Protein AF-A0A854DP37-F1 (afdb_monomer_lite)

Foldseek 3Di:
DQDADDPVLQVVLVVCVVVQHQRLWDFDPDFDQKDKDKFFAPPPVFADPDDWDKDKDWFPPQQQQADQDPVPRGGDTGMHIGTWDWDDPDSGITMTMDGNCGTPFDRRHRRHTTD

Sequence (115 aa):
MTQTHSPATEATAEADVEAGGRGLAKLNPSPRKAYEVALTLNKAPGAFGLVEAAAQYDVSNEQQCGKIQPETGTAGRITSQENVVLKKISETEYRGTVYLDLMQDEDYYGRGVCY

Radius of gyration: 17.76 Å; chains: 1; bounding box: 38×27×52 Å

Structure (mmCIF, N/CA/C/O backbone):
data_AF-A0A854DP37-F1
#
_entry.id   AF-A0A854DP37-F1
#
loop_
_atom_site.group_PDB
_atom_site.id
_atom_site.type_symbol
_atom_site.label_atom_id
_atom_site.label_alt_id
_atom_site.label_comp_id
_atom_site.label_asym_id
_atom_site.label_entity_id
_atom_site.label_seq_id
_atom_site.pdbx_PDB_ins_code
_atom_site.Cartn_x
_atom_site.Cartn_y
_atom_site.Cartn_z
_atom_site.occupancy
_atom_site.B_iso_or_equiv
_atom_site.auth_seq_id
_atom_site.auth_comp_id
_atom_site.auth_asym_id
_atom_site.auth_atom_id
_atom_site.pdbx_PDB_model_num
ATOM 1 N N . MET A 1 1 ? 3.643 -10.615 -20.583 1.00 47.81 1 MET A N 1
ATOM 2 C CA . MET A 1 1 ? 3.718 -9.560 -21.614 1.00 47.81 1 MET A CA 1
ATOM 3 C C . MET A 1 1 ? 4.603 -8.486 -21.024 1.00 47.81 1 MET A C 1
ATOM 5 O O . MET A 1 1 ? 4.292 -8.034 -19.935 1.00 47.81 1 MET A O 1
ATOM 9 N N . THR A 1 2 ? 5.729 -8.177 -21.651 1.00 51.91 2 THR A N 1
ATOM 10 C CA . THR A 1 2 ? 6.677 -7.166 -21.166 1.00 51.91 2 THR A CA 1
ATOM 11 C C . THR A 1 2 ? 6.056 -5.788 -21.404 1.00 51.91 2 THR A C 1
ATOM 13 O O . THR A 1 2 ? 5.725 -5.475 -22.549 1.00 51.91 2 THR A O 1
ATOM 16 N N . GLN A 1 3 ? 5.806 -5.002 -20.353 1.00 66.50 3 GLN A N 1
ATOM 17 C CA . GLN A 1 3 ? 5.253 -3.652 -20.502 1.00 66.50 3 GLN A CA 1
ATOM 18 C C . GLN A 1 3 ? 6.396 -2.679 -20.791 1.00 66.50 3 GLN A C 1
ATOM 20 O O . GLN A 1 3 ? 7.274 -2.473 -19.963 1.00 66.50 3 GLN A O 1
ATOM 25 N N . THR A 1 4 ? 6.405 -2.098 -21.989 1.00 73.94 4 THR A N 1
ATOM 26 C CA . THR A 1 4 ? 7.305 -0.993 -22.334 1.00 73.94 4 THR A CA 1
ATOM 27 C C . THR A 1 4 ? 6.471 0.274 -22.419 1.00 73.94 4 THR A C 1
ATOM 29 O O . THR A 1 4 ? 5.609 0.400 -23.291 1.00 73.94 4 THR A O 1
ATOM 32 N N . HIS A 1 5 ? 6.697 1.193 -21.486 1.00 83.25 5 HIS A N 1
ATOM 33 C CA . HIS A 1 5 ? 5.969 2.451 -21.399 1.00 83.25 5 HIS A CA 1
ATOM 34 C C . HIS A 1 5 ? 6.704 3.568 -22.146 1.00 83.25 5 HIS A C 1
ATOM 36 O O . HIS A 1 5 ? 7.920 3.545 -22.317 1.00 83.25 5 HIS A O 1
ATOM 42 N N . SER A 1 6 ? 5.950 4.557 -22.629 1.00 85.69 6 SER A N 1
ATOM 43 C CA . SER A 1 6 ? 6.544 5.781 -23.173 1.00 85.69 6 SER A CA 1
ATOM 44 C C . SER A 1 6 ? 7.159 6.606 -22.032 1.00 85.69 6 SER A C 1
ATOM 46 O O . SER A 1 6 ? 6.588 6.605 -20.938 1.00 85.69 6 SER A O 1
ATOM 48 N N . PRO A 1 7 ? 8.230 7.392 -22.267 1.00 83.75 7 PRO A N 1
ATOM 49 C CA . PRO A 1 7 ? 8.794 8.286 -21.252 1.00 83.75 7 PRO A CA 1
ATOM 50 C C . PRO A 1 7 ? 7.756 9.211 -20.604 1.00 83.75 7 PRO A C 1
ATOM 52 O O . PRO A 1 7 ? 7.823 9.483 -19.410 1.00 83.75 7 PRO A O 1
ATOM 55 N N . ALA A 1 8 ? 6.753 9.655 -21.371 1.00 88.19 8 ALA A N 1
ATOM 56 C CA . ALA A 1 8 ? 5.664 10.475 -20.842 1.00 88.19 8 ALA A CA 1
ATOM 57 C C . ALA A 1 8 ? 4.775 9.704 -19.848 1.00 88.19 8 ALA A C 1
ATOM 59 O O . ALA A 1 8 ? 4.333 10.266 -18.847 1.00 88.19 8 ALA A O 1
ATOM 60 N N . THR A 1 9 ? 4.524 8.416 -20.099 1.00 89.38 9 THR A N 1
ATOM 61 C CA . THR A 1 9 ? 3.752 7.552 -19.195 1.00 89.38 9 THR A CA 1
ATOM 62 C C . THR A 1 9 ? 4.507 7.327 -17.892 1.00 89.38 9 THR A C 1
ATOM 64 O O . THR A 1 9 ? 3.914 7.426 -16.824 1.00 89.38 9 THR A O 1
ATOM 67 N N . GLU A 1 10 ? 5.814 7.084 -17.969 1.00 86.69 10 GLU A N 1
ATOM 68 C CA . GLU A 1 10 ? 6.649 6.907 -16.780 1.00 86.69 10 GLU A CA 1
ATOM 69 C C . GLU A 1 10 ? 6.743 8.187 -15.947 1.00 86.69 10 GLU A C 1
ATOM 71 O O . GLU A 1 10 ? 6.560 8.123 -14.739 1.00 86.69 10 GLU A O 1
ATOM 76 N N . ALA A 1 11 ? 6.933 9.349 -16.578 1.00 87.19 11 ALA A N 1
ATOM 77 C CA . ALA A 1 11 ? 6.925 10.632 -15.873 1.00 87.19 11 ALA A CA 1
ATOM 78 C C . ALA A 1 11 ? 5.570 10.914 -15.196 1.00 87.19 11 ALA A C 1
ATOM 80 O O . ALA A 1 11 ? 5.516 11.451 -14.093 1.00 87.19 11 ALA A O 1
ATOM 81 N N . THR A 1 12 ? 4.461 10.519 -15.834 1.00 91.81 12 THR A N 1
ATOM 82 C CA . THR A 1 12 ? 3.125 10.619 -15.220 1.00 91.81 12 THR A CA 1
ATOM 83 C C . THR A 1 12 ? 3.008 9.703 -14.003 1.00 91.81 12 THR A C 1
ATOM 85 O O . THR A 1 12 ? 2.458 10.107 -12.985 1.00 91.81 12 THR A O 1
ATOM 88 N N . ALA A 1 13 ? 3.539 8.482 -14.090 1.00 90.25 13 ALA A N 1
ATOM 89 C CA . ALA A 1 13 ? 3.540 7.537 -12.981 1.00 90.25 13 ALA A CA 1
ATOM 90 C C . ALA A 1 13 ? 4.426 8.001 -11.814 1.00 90.25 13 ALA A C 1
ATOM 92 O O . ALA A 1 13 ? 4.039 7.845 -10.663 1.00 90.25 13 ALA A O 1
ATOM 93 N N . GLU A 1 14 ? 5.582 8.599 -12.094 1.00 86.44 14 GLU A N 1
ATOM 94 C CA . GLU A 1 14 ? 6.444 9.212 -11.076 1.00 86.44 14 GLU A CA 1
ATOM 95 C C . GLU A 1 14 ? 5.712 10.353 -10.355 1.00 86.44 14 GLU A C 1
ATOM 97 O O . GLU A 1 14 ? 5.678 10.384 -9.129 1.00 86.44 14 GLU A O 1
ATOM 102 N N . ALA A 1 15 ? 5.040 11.238 -11.098 1.00 89.19 15 ALA A N 1
ATOM 103 C CA . ALA A 1 15 ? 4.229 12.301 -10.505 1.00 89.19 15 ALA A CA 1
ATOM 104 C C . ALA A 1 15 ? 3.049 11.763 -9.671 1.00 89.19 15 ALA A C 1
ATOM 106 O O . ALA A 1 15 ? 2.705 12.356 -8.650 1.00 89.19 15 ALA A O 1
ATOM 107 N N . ASP A 1 16 ? 2.437 10.647 -10.083 1.00 91.88 16 ASP A N 1
ATOM 108 C CA . ASP A 1 16 ? 1.390 9.971 -9.308 1.00 91.88 16 ASP A CA 1
ATOM 109 C C . ASP A 1 16 ? 1.935 9.448 -7.971 1.00 91.88 16 ASP A C 1
ATOM 111 O O . ASP A 1 16 ? 1.316 9.686 -6.939 1.00 91.88 16 ASP A O 1
ATOM 115 N N . VAL A 1 17 ? 3.122 8.829 -7.955 1.00 87.38 17 VAL A N 1
ATOM 116 C CA . VAL A 1 17 ? 3.784 8.392 -6.709 1.00 87.38 17 VAL A CA 1
ATOM 117 C C . VAL A 1 17 ? 4.066 9.577 -5.780 1.00 87.38 17 VAL A C 1
ATOM 119 O O . VAL A 1 17 ? 3.764 9.498 -4.590 1.00 87.38 17 VAL A O 1
ATOM 122 N N . GLU A 1 18 ? 4.564 10.700 -6.306 1.00 86.12 18 GLU A N 1
ATOM 123 C CA . GLU A 1 18 ? 4.784 11.928 -5.519 1.00 86.12 18 GLU A CA 1
ATOM 124 C C . GLU A 1 18 ? 3.477 12.507 -4.944 1.00 86.12 18 GLU A C 1
ATOM 126 O O . GLU A 1 18 ? 3.473 13.115 -3.872 1.00 86.12 18 GLU A O 1
ATOM 131 N N . ALA A 1 19 ? 2.344 12.282 -5.616 1.00 90.00 19 ALA A N 1
ATOM 132 C CA . ALA A 1 19 ? 1.012 12.642 -5.131 1.00 90.00 19 ALA A CA 1
ATOM 133 C C . ALA A 1 19 ? 0.408 11.611 -4.149 1.00 90.00 19 ALA A C 1
ATOM 135 O O . ALA A 1 19 ? -0.734 11.776 -3.715 1.00 90.00 19 ALA A O 1
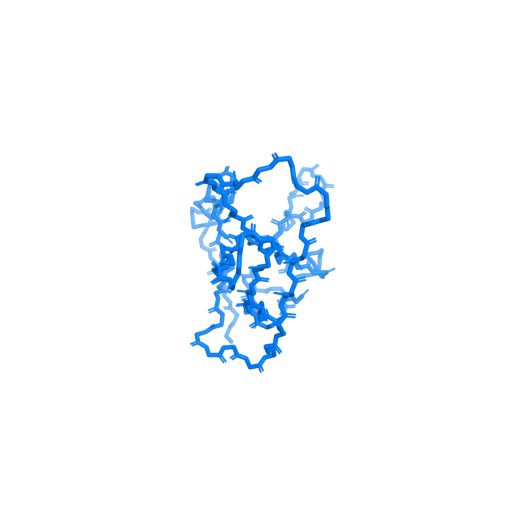ATOM 136 N N . GLY A 1 20 ? 1.154 10.562 -3.783 1.00 85.56 20 GLY A N 1
ATOM 137 C CA . GLY A 1 20 ? 0.704 9.480 -2.900 1.00 85.56 20 GLY A CA 1
ATOM 138 C C . GLY A 1 20 ? -0.051 8.352 -3.610 1.00 85.56 20 GLY A C 1
ATOM 139 O O . GLY A 1 20 ? -0.631 7.493 -2.947 1.00 85.56 20 GLY A O 1
ATOM 140 N N . GLY A 1 21 ? -0.062 8.360 -4.941 1.00 89.94 21 GLY A N 1
ATOM 141 C CA . GLY A 1 21 ? -0.558 7.279 -5.775 1.00 89.94 21 GLY A CA 1
ATOM 142 C C . GLY A 1 21 ? 0.425 6.110 -5.879 1.00 89.94 21 GLY A C 1
ATOM 143 O O . GLY A 1 21 ? 1.346 5.952 -5.080 1.00 89.94 21 GLY A O 1
ATOM 144 N N . ARG A 1 22 ? 0.199 5.246 -6.867 1.00 93.44 22 ARG A N 1
ATOM 145 C CA . ARG A 1 22 ? 0.913 3.968 -7.043 1.00 93.44 22 ARG A CA 1
ATOM 146 C C . ARG A 1 22 ? 1.813 3.937 -8.275 1.00 93.44 22 ARG A C 1
ATOM 148 O O . ARG A 1 22 ? 2.488 2.937 -8.526 1.00 93.44 22 ARG A O 1
ATOM 155 N N . GLY A 1 23 ? 1.787 4.987 -9.089 1.00 93.69 23 GLY A N 1
ATOM 156 C CA . GLY A 1 23 ? 2.447 5.016 -10.382 1.00 93.69 23 GLY A CA 1
ATOM 157 C C . GLY A 1 23 ? 1.942 3.893 -11.284 1.00 93.69 23 GLY A C 1
ATOM 158 O O . GLY A 1 23 ? 0.754 3.801 -11.589 1.00 93.69 23 GLY A O 1
ATOM 159 N N . LEU A 1 24 ? 2.852 3.020 -11.720 1.00 94.19 24 LEU A N 1
ATOM 160 C CA . LEU A 1 24 ? 2.514 1.870 -12.567 1.00 94.19 24 LEU A CA 1
ATOM 161 C C . LEU A 1 24 ? 2.046 0.643 -11.775 1.00 94.19 24 LEU A C 1
ATOM 163 O O . LEU A 1 24 ? 1.552 -0.312 -12.381 1.00 94.19 24 LEU A O 1
ATOM 167 N N . ALA A 1 25 ? 2.184 0.653 -10.445 1.00 94.56 25 ALA A N 1
ATOM 168 C CA . ALA A 1 25 ? 1.811 -0.485 -9.626 1.00 94.56 25 ALA A CA 1
ATOM 169 C C . ALA A 1 25 ? 0.291 -0.693 -9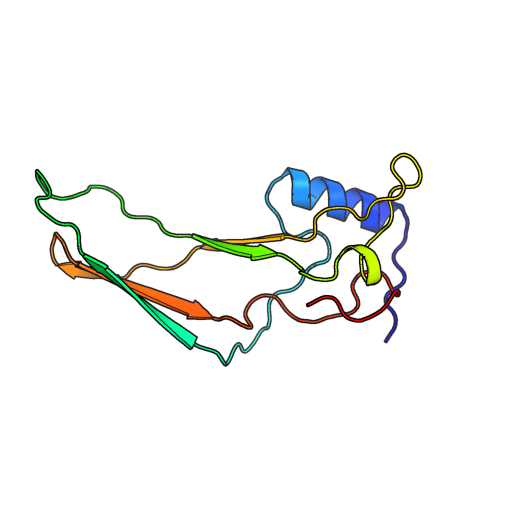.586 1.00 94.56 25 ALA A C 1
ATOM 171 O O . ALA A 1 25 ? -0.513 0.243 -9.467 1.00 94.56 25 ALA A O 1
ATOM 172 N N . LYS A 1 26 ? -0.111 -1.962 -9.663 1.00 94.62 26 LYS A N 1
ATOM 173 C CA . LYS A 1 26 ? -1.516 -2.379 -9.716 1.00 94.62 26 LYS A CA 1
ATOM 174 C C . LYS A 1 26 ? -1.910 -3.087 -8.432 1.00 94.62 26 LYS A C 1
ATOM 176 O O . LYS A 1 26 ? -1.076 -3.662 -7.739 1.00 94.62 26 LYS A O 1
ATOM 181 N N . LEU A 1 27 ? -3.205 -3.047 -8.139 1.00 96.06 27 LEU A N 1
ATOM 182 C CA . LEU A 1 27 ? -3.785 -3.850 -7.074 1.00 96.06 27 LEU A CA 1
ATOM 183 C C . LEU A 1 27 ? -4.348 -5.136 -7.655 1.00 96.06 27 LEU A C 1
ATOM 185 O O . LEU A 1 27 ? -4.993 -5.131 -8.705 1.00 96.06 27 LEU A O 1
ATOM 189 N N . ASN A 1 28 ? -4.142 -6.226 -6.932 1.00 96.94 28 ASN A N 1
ATOM 190 C CA . ASN A 1 28 ? -4.720 -7.514 -7.236 1.00 96.94 28 ASN A CA 1
ATOM 191 C C . ASN A 1 28 ? -6.255 -7.404 -7.142 1.00 96.94 28 ASN A C 1
ATOM 193 O O . ASN A 1 28 ? -6.776 -7.092 -6.070 1.00 96.94 28 ASN A O 1
ATOM 197 N N . PRO A 1 29 ? -7.009 -7.676 -8.224 1.00 96.25 29 PRO A N 1
ATOM 198 C CA . PRO A 1 29 ? -8.467 -7.556 -8.217 1.00 96.25 29 PRO A CA 1
ATOM 199 C C . PRO A 1 29 ? -9.158 -8.639 -7.374 1.00 96.25 29 PRO A C 1
ATOM 201 O O . PRO A 1 29 ? -10.371 -8.590 -7.169 1.00 96.25 29 PRO A O 1
ATOM 204 N N . SER A 1 30 ? -8.436 -9.668 -6.930 1.00 96.69 30 SER A N 1
ATOM 205 C CA . SER A 1 30 ? -8.978 -10.773 -6.136 1.00 96.69 30 SER A CA 1
ATOM 206 C C . SER A 1 30 ? -7.924 -11.314 -5.161 1.00 96.69 30 SER A C 1
ATOM 208 O O . SER A 1 30 ? -7.474 -12.453 -5.325 1.00 96.69 30 SER A O 1
ATOM 210 N N . PRO A 1 31 ? -7.527 -10.524 -4.146 1.00 97.19 31 PRO A N 1
ATOM 211 C CA . PRO A 1 31 ? -6.507 -10.926 -3.188 1.00 97.19 31 PRO A CA 1
ATOM 212 C C . PRO A 1 31 ? -6.992 -12.092 -2.320 1.00 97.19 31 PRO A C 1
ATOM 214 O O . PRO A 1 31 ? -8.184 -12.235 -2.031 1.00 97.19 31 PRO A O 1
ATOM 217 N N . ARG A 1 32 ? -6.071 -12.974 -1.927 1.00 97.38 32 ARG A N 1
ATOM 218 C CA . ARG A 1 32 ? -6.383 -14.256 -1.273 1.00 97.38 32 ARG A CA 1
ATOM 219 C C . ARG A 1 32 ? -5.679 -14.438 0.065 1.00 97.38 32 ARG A C 1
ATOM 221 O O . ARG A 1 32 ? -6.133 -15.256 0.864 1.00 97.38 32 ARG A O 1
ATOM 228 N N . LYS A 1 33 ? -4.603 -13.701 0.339 1.00 96.94 33 LYS A N 1
ATOM 229 C CA . LYS A 1 33 ? -3.800 -13.830 1.564 1.00 96.94 33 LYS A CA 1
ATOM 230 C C . LYS A 1 33 ? -4.296 -12.858 2.636 1.00 96.94 33 LYS A C 1
ATOM 232 O O . LYS A 1 33 ? -3.599 -11.909 2.984 1.00 96.94 33 LYS A O 1
ATOM 237 N N . ALA A 1 34 ? -5.516 -13.081 3.123 1.00 97.31 34 ALA A N 1
ATOM 238 C CA . ALA A 1 34 ? -6.168 -12.227 4.116 1.00 97.31 34 ALA A CA 1
ATOM 239 C C . ALA A 1 34 ? -5.647 -12.472 5.542 1.00 97.31 34 ALA A C 1
ATOM 241 O O . ALA A 1 34 ? -5.540 -13.618 5.980 1.00 97.31 34 ALA A O 1
ATOM 242 N N . TYR A 1 35 ? -5.414 -11.391 6.284 1.00 97.69 35 TYR A N 1
ATOM 243 C CA . TYR A 1 35 ? -5.047 -11.395 7.699 1.00 97.69 35 TYR A CA 1
ATOM 244 C C . TYR A 1 35 ? -5.924 -10.407 8.465 1.00 97.69 35 TYR A C 1
ATOM 246 O O . TYR A 1 35 ? -6.150 -9.281 8.017 1.00 97.69 35 TYR A O 1
ATOM 254 N N . GLU A 1 36 ? -6.422 -10.827 9.628 1.00 97.25 36 GLU A N 1
ATOM 255 C CA . GLU A 1 36 ? -7.145 -9.937 10.536 1.00 97.25 36 GLU A CA 1
ATOM 256 C C . GLU A 1 36 ? -6.145 -9.121 11.359 1.00 97.25 36 GLU A C 1
ATOM 258 O O . GLU A 1 36 ? -5.210 -9.663 11.949 1.00 97.25 36 GLU A O 1
ATOM 263 N N . VAL A 1 37 ? -6.369 -7.812 11.417 1.00 96.44 37 VAL A N 1
ATOM 264 C CA . VAL A 1 37 ? -5.663 -6.900 12.315 1.00 96.44 37 VAL A CA 1
ATOM 265 C C . VAL A 1 37 ? -6.613 -6.551 13.450 1.00 96.44 37 VAL A C 1
ATOM 267 O O . VAL A 1 37 ? -7.654 -5.938 13.215 1.00 96.44 37 VAL A O 1
ATOM 270 N N . ALA A 1 38 ? -6.257 -6.938 14.673 1.00 96.44 38 ALA A N 1
ATOM 271 C CA . ALA A 1 38 ? -6.987 -6.581 15.884 1.00 96.44 38 ALA A CA 1
ATOM 272 C C . ALA A 1 38 ? -6.244 -5.461 16.623 1.00 96.44 38 ALA A C 1
ATOM 274 O O . ALA A 1 38 ? -5.096 -5.628 17.033 1.00 96.44 38 ALA A O 1
ATOM 275 N N . LEU A 1 39 ? -6.909 -4.320 16.792 1.00 94.12 39 LEU A N 1
ATOM 276 C CA . LEU A 1 39 ? -6.396 -3.167 17.522 1.00 94.12 39 LEU A CA 1
ATOM 277 C C . LEU A 1 39 ? -7.124 -3.052 18.861 1.00 94.12 39 LEU A C 1
ATOM 279 O O . LEU A 1 39 ? -8.341 -2.867 18.890 1.00 94.12 39 LEU A O 1
ATOM 283 N N . THR A 1 40 ? -6.364 -3.105 19.955 1.00 93.81 40 THR A N 1
ATOM 284 C CA . THR A 1 40 ? -6.861 -2.885 21.319 1.00 93.81 40 THR A CA 1
ATOM 285 C C . THR A 1 40 ? -6.198 -1.652 21.921 1.00 93.81 40 THR A C 1
ATOM 287 O O . THR A 1 40 ? -4.976 -1.587 22.061 1.00 93.81 40 THR A O 1
ATOM 290 N N . LEU A 1 41 ? -7.009 -0.670 22.305 1.00 90.69 41 LEU A N 1
ATOM 291 C CA . LEU A 1 41 ? -6.559 0.574 22.921 1.00 90.69 41 LEU A CA 1
ATOM 292 C C . LEU A 1 41 ? -6.548 0.422 24.443 1.00 90.69 41 LEU A C 1
ATOM 294 O O . LEU A 1 41 ? -7.590 0.399 25.096 1.00 90.69 41 LEU A O 1
ATOM 298 N N . ASN A 1 42 ? -5.354 0.331 25.023 1.00 91.19 42 ASN A N 1
ATOM 299 C CA . ASN A 1 42 ? -5.188 0.189 26.467 1.00 91.19 42 ASN A CA 1
ATOM 300 C C . ASN A 1 42 ? -5.220 1.547 27.169 1.00 91.19 42 ASN A C 1
ATOM 302 O O . ASN A 1 42 ? -4.513 2.469 26.769 1.00 91.19 42 ASN A O 1
ATOM 306 N N . LYS A 1 43 ? -5.985 1.642 28.267 1.00 87.81 43 LYS A N 1
ATOM 307 C CA . LYS A 1 43 ? -6.094 2.855 29.103 1.00 87.81 43 LYS A CA 1
ATOM 308 C C . LYS A 1 43 ? -6.448 4.110 28.291 1.00 87.81 43 LYS A C 1
ATOM 310 O O . LYS A 1 43 ? -5.933 5.193 28.564 1.00 87.81 43 LYS A O 1
ATOM 315 N N . ALA A 1 44 ? -7.318 3.956 27.293 1.00 82.19 44 ALA A N 1
ATOM 316 C CA . ALA A 1 44 ? -7.834 5.081 26.532 1.00 82.19 44 ALA A CA 1
ATOM 317 C C . ALA A 1 44 ? -8.506 6.088 27.492 1.00 82.19 44 ALA A C 1
ATOM 319 O O . ALA A 1 44 ? -9.374 5.684 28.268 1.00 82.19 44 ALA A O 1
ATOM 320 N N . PRO A 1 45 ? -8.128 7.379 27.466 1.00 79.94 45 PRO A N 1
ATOM 321 C CA . PRO A 1 45 ? -8.710 8.392 28.351 1.00 79.94 45 PRO A CA 1
ATOM 322 C C . PRO A 1 45 ? -10.178 8.711 28.011 1.00 79.94 45 PRO A C 1
ATOM 324 O O . PRO A 1 45 ? -10.855 9.384 28.782 1.00 79.94 45 PRO A O 1
ATOM 327 N N . GLY A 1 46 ? -10.669 8.228 26.866 1.00 76.44 46 GLY A N 1
ATOM 328 C CA . GLY A 1 46 ? -12.037 8.367 26.382 1.00 76.44 46 GLY A CA 1
ATOM 329 C C . GLY A 1 46 ? -12.192 7.753 24.988 1.00 76.44 46 GLY A C 1
ATOM 330 O O . GLY A 1 46 ? -11.252 7.154 24.461 1.00 76.44 46 GLY A O 1
ATOM 331 N N . ALA A 1 47 ? -13.375 7.906 24.394 1.00 80.31 47 ALA A N 1
ATOM 332 C CA . ALA A 1 47 ? -13.643 7.484 23.020 1.00 80.31 47 ALA A CA 1
ATOM 333 C C . ALA A 1 47 ? -12.818 8.301 22.008 1.00 80.31 47 ALA A C 1
ATOM 335 O O . ALA A 1 47 ? -12.663 9.514 22.160 1.00 80.31 47 ALA A O 1
ATOM 336 N N . PHE A 1 48 ? -12.330 7.650 20.949 1.00 84.88 48 PHE A N 1
ATOM 337 C CA . PHE A 1 48 ? -11.636 8.321 19.847 1.00 84.88 48 PHE A CA 1
ATOM 338 C C . PHE A 1 48 ? -12.635 8.753 18.770 1.00 84.88 48 PHE A C 1
ATOM 340 O O . PHE A 1 48 ? -13.472 7.961 18.338 1.00 84.88 48 PHE A O 1
ATOM 347 N N . GLY A 1 49 ? -12.535 10.010 18.327 1.00 85.31 49 GLY A N 1
ATOM 348 C CA . GLY A 1 49 ? -13.391 10.558 17.267 1.00 85.31 49 GLY A CA 1
ATOM 349 C C . GLY A 1 49 ? -13.038 10.066 15.859 1.00 85.31 49 GLY A C 1
ATOM 350 O O . GLY A 1 49 ? -13.881 10.127 14.970 1.00 85.31 49 GLY A O 1
ATOM 351 N N . LEU A 1 50 ? -11.816 9.566 15.662 1.00 88.12 50 LEU A N 1
ATOM 352 C CA . LEU A 1 50 ? -11.323 9.034 14.396 1.00 88.12 50 LEU A CA 1
ATOM 353 C C . LEU A 1 50 ? -10.299 7.931 14.671 1.00 88.12 50 LEU A C 1
ATOM 355 O O . LEU A 1 50 ? -9.417 8.101 15.514 1.00 88.12 50 LEU A O 1
ATOM 359 N N . VAL A 1 51 ? -10.425 6.816 13.954 1.00 90.44 51 VAL A N 1
ATOM 360 C CA . VAL A 1 51 ? -9.448 5.725 13.949 1.00 90.44 51 VAL A CA 1
ATOM 361 C C . VAL A 1 51 ? -9.240 5.309 12.500 1.00 90.44 51 VAL A C 1
ATOM 363 O O . VAL A 1 51 ? -10.142 4.754 11.875 1.00 90.44 51 VAL A O 1
ATOM 366 N N . GLU A 1 52 ? -8.055 5.594 11.975 1.00 93.94 52 GLU A N 1
ATOM 367 C CA . GLU A 1 52 ? -7.655 5.264 10.609 1.00 93.94 52 GLU A CA 1
ATOM 368 C C . GLU A 1 52 ? -6.481 4.293 10.641 1.00 93.94 52 GLU A C 1
ATOM 370 O O . GLU A 1 52 ? -5.633 4.338 11.536 1.00 93.94 52 GLU A O 1
ATOM 375 N N . ALA A 1 53 ? -6.439 3.405 9.656 1.00 94.75 53 ALA A N 1
ATOM 376 C CA . ALA A 1 53 ? -5.295 2.552 9.406 1.00 94.75 53 ALA A CA 1
ATOM 377 C C . ALA A 1 53 ? -5.004 2.529 7.911 1.00 94.75 53 ALA A C 1
ATOM 379 O O . ALA A 1 53 ? -5.913 2.596 7.083 1.00 94.75 53 ALA A O 1
ATOM 380 N N . ALA A 1 54 ? -3.728 2.388 7.588 1.00 95.31 54 ALA A N 1
ATOM 381 C CA . ALA A 1 54 ? -3.246 2.176 6.238 1.00 95.31 54 ALA A CA 1
ATOM 382 C C . ALA A 1 54 ? -2.240 1.022 6.246 1.00 95.31 54 ALA A C 1
ATOM 384 O O . ALA A 1 54 ? -1.545 0.793 7.239 1.00 95.31 54 ALA A O 1
ATOM 385 N N . ALA A 1 55 ? -2.187 0.292 5.141 1.00 95.81 55 ALA A N 1
ATOM 386 C CA . ALA A 1 55 ? -1.177 -0.709 4.860 1.00 95.81 55 ALA A CA 1
ATOM 387 C C . ALA A 1 55 ? -0.286 -0.175 3.741 1.00 95.81 55 ALA A C 1
ATOM 389 O O . ALA A 1 55 ? -0.784 0.255 2.702 1.00 95.81 55 ALA A O 1
ATOM 390 N N . GLN A 1 56 ? 1.022 -0.205 3.972 1.00 95.12 56 GLN A N 1
ATOM 391 C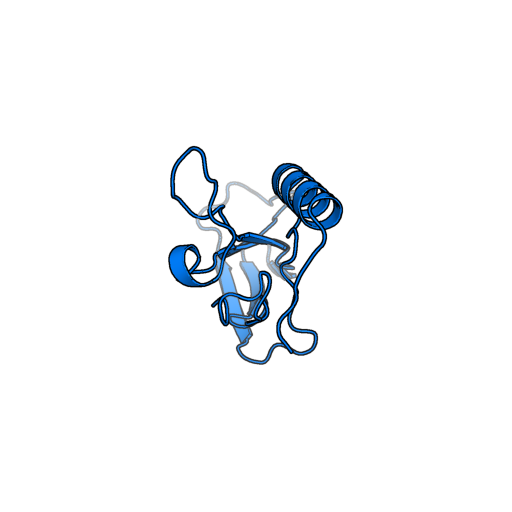 CA . GLN A 1 56 ? 2.014 0.135 2.965 1.00 95.12 56 GLN A CA 1
ATOM 392 C C . GLN A 1 56 ? 2.563 -1.152 2.355 1.00 95.12 56 GLN A C 1
ATOM 394 O O . GLN A 1 56 ? 2.968 -2.061 3.082 1.00 95.12 56 GLN A O 1
ATOM 399 N N . TYR A 1 57 ? 2.581 -1.206 1.031 1.00 95.50 57 TYR A N 1
ATOM 400 C CA . TYR A 1 57 ? 3.168 -2.284 0.252 1.00 95.50 57 TYR A CA 1
ATOM 401 C C . TYR A 1 57 ? 4.365 -1.714 -0.494 1.00 95.50 57 TYR A C 1
ATOM 403 O O . TYR A 1 57 ? 4.212 -0.758 -1.251 1.00 95.50 57 TYR A O 1
ATOM 411 N N . ASP A 1 58 ? 5.547 -2.270 -0.248 1.00 94.75 58 ASP A N 1
ATOM 412 C CA . ASP A 1 58 ? 6.783 -1.890 -0.925 1.00 94.75 58 ASP A CA 1
ATOM 413 C C . ASP A 1 58 ? 7.293 -3.086 -1.724 1.00 94.75 58 ASP A C 1
ATOM 415 O O . ASP A 1 58 ? 7.327 -4.207 -1.212 1.00 94.75 58 ASP A O 1
ATOM 419 N N . VAL A 1 59 ? 7.726 -2.834 -2.956 1.00 96.00 59 VAL A N 1
ATOM 420 C CA . VAL A 1 59 ? 8.419 -3.841 -3.762 1.00 96.00 59 VAL A CA 1
ATOM 421 C C . VAL A 1 59 ? 9.806 -4.083 -3.174 1.00 96.00 59 VAL A C 1
ATOM 423 O O . VAL A 1 59 ? 10.638 -3.184 -3.078 1.00 96.00 59 VAL A O 1
ATOM 426 N N . SER A 1 60 ? 10.086 -5.328 -2.822 1.00 96.06 60 SER A N 1
ATOM 427 C CA . SER A 1 60 ? 11.335 -5.758 -2.196 1.00 96.06 60 SER A CA 1
ATOM 428 C C . SER A 1 60 ? 12.500 -5.907 -3.181 1.00 96.06 60 SER A C 1
ATOM 430 O O . SER A 1 60 ? 13.665 -5.819 -2.787 1.00 96.06 60 SER A O 1
ATOM 432 N N . ASN A 1 61 ? 12.209 -6.127 -4.468 1.00 96.62 61 ASN A N 1
ATOM 433 C CA . ASN A 1 61 ? 13.201 -6.331 -5.529 1.00 96.62 61 ASN A CA 1
ATOM 434 C C . ASN A 1 61 ? 13.276 -5.170 -6.542 1.00 96.62 61 ASN A C 1
ATOM 436 O O . ASN A 1 61 ? 13.683 -5.365 -7.690 1.00 96.62 61 ASN A O 1
ATOM 440 N N . GLU A 1 62 ? 12.933 -3.953 -6.119 1.00 94.75 62 GLU A N 1
ATOM 441 C CA . GLU A 1 62 ? 12.808 -2.761 -6.973 1.00 94.75 62 GLU A CA 1
ATOM 442 C C . GLU A 1 62 ? 14.055 -2.468 -7.828 1.00 94.75 62 GLU A C 1
ATOM 444 O O . GLU A 1 62 ? 13.936 -2.087 -8.990 1.00 94.75 62 GLU A O 1
ATOM 449 N N . GLN A 1 63 ? 15.264 -2.750 -7.329 1.00 95.38 63 GLN A N 1
ATOM 450 C CA . GLN A 1 63 ? 16.508 -2.588 -8.101 1.00 95.38 63 GLN A CA 1
ATOM 451 C C . GLN A 1 63 ? 16.577 -3.481 -9.353 1.00 95.38 63 GLN A C 1
ATOM 453 O O . GLN A 1 63 ? 17.199 -3.129 -10.363 1.00 95.38 63 GLN A O 1
ATOM 458 N N . GLN A 1 64 ? 15.932 -4.646 -9.298 1.00 95.62 64 GLN A N 1
ATOM 459 C CA . GLN A 1 64 ? 15.935 -5.638 -10.369 1.00 95.62 64 GLN A CA 1
ATOM 460 C C . GLN A 1 64 ? 14.816 -5.358 -11.376 1.00 95.62 64 GLN A C 1
ATOM 462 O O . GLN A 1 64 ? 15.066 -5.392 -12.580 1.00 95.62 64 GLN A O 1
ATOM 467 N N . CYS A 1 65 ? 13.615 -5.046 -10.884 1.00 95.19 65 CYS A N 1
ATOM 468 C CA . CYS A 1 65 ? 12.402 -4.961 -11.698 1.00 95.19 65 CYS A CA 1
ATOM 469 C C . CYS A 1 65 ? 11.948 -3.524 -12.031 1.00 95.19 65 CYS A C 1
ATOM 471 O O . CYS A 1 65 ? 11.206 -3.327 -12.990 1.00 95.19 65 CYS A O 1
ATOM 473 N N . GLY A 1 66 ? 12.360 -2.524 -11.243 1.00 92.69 66 GLY A N 1
ATOM 474 C CA . GLY A 1 66 ? 11.869 -1.144 -11.305 1.00 92.69 66 GLY A CA 1
ATOM 475 C C . GLY A 1 66 ? 12.498 -0.301 -12.410 1.00 92.69 66 GLY A C 1
ATOM 476 O O . GLY A 1 66 ? 13.190 -0.821 -13.276 1.00 92.69 66 GLY A O 1
ATOM 477 N N . LYS A 1 67 ? 12.329 1.022 -12.395 1.00 90.75 67 LYS A N 1
ATOM 478 C CA . LYS A 1 67 ? 13.057 1.936 -13.297 1.00 90.75 67 LYS A CA 1
ATOM 479 C C . LYS A 1 67 ? 14.318 2.466 -12.623 1.00 90.75 67 LYS A C 1
ATOM 481 O O . LYS A 1 67 ? 14.211 3.062 -11.556 1.00 90.75 67 LYS A O 1
ATOM 486 N N . ILE A 1 68 ? 15.488 2.288 -13.247 1.00 91.88 68 ILE A N 1
ATOM 487 C CA . ILE A 1 68 ? 16.737 2.903 -12.762 1.00 91.88 68 ILE A CA 1
ATOM 488 C C . ILE A 1 68 ? 16.772 4.373 -13.161 1.00 91.88 68 ILE A C 1
ATOM 490 O O . ILE A 1 68 ? 16.659 4.690 -14.345 1.00 91.88 68 ILE A O 1
ATOM 494 N N . GLN A 1 69 ? 16.997 5.245 -12.184 1.00 89.12 69 GLN A N 1
ATOM 495 C CA . GLN A 1 69 ? 17.361 6.637 -12.412 1.00 89.12 69 GLN A CA 1
ATOM 496 C C . GLN A 1 69 ? 18.810 6.723 -12.908 1.00 89.12 69 GLN A C 1
ATOM 498 O O . GLN A 1 69 ? 19.721 6.299 -12.189 1.00 89.12 69 GLN A O 1
ATOM 503 N N . PRO A 1 70 ? 19.063 7.250 -14.120 1.00 89.19 70 PRO A N 1
ATOM 504 C CA . PRO A 1 70 ? 20.419 7.385 -14.652 1.00 89.19 70 PRO A CA 1
ATOM 505 C C . PRO A 1 70 ? 21.359 8.204 -13.757 1.00 89.19 70 PRO A C 1
ATOM 507 O O . PRO A 1 70 ? 22.557 7.941 -13.719 1.00 89.19 70 PRO A O 1
ATOM 510 N N . GLU A 1 71 ? 20.820 9.191 -13.044 1.00 91.06 71 GLU A N 1
ATOM 511 C CA . GLU A 1 71 ? 21.556 10.130 -12.200 1.00 91.06 71 GLU A CA 1
ATOM 512 C C . GLU A 1 71 ? 22.119 9.506 -10.916 1.00 91.06 71 GLU A C 1
ATOM 514 O O . GLU A 1 71 ? 23.209 9.878 -10.482 1.00 91.06 71 GLU A O 1
ATOM 519 N N . THR A 1 72 ? 21.405 8.555 -10.313 1.00 91.88 72 THR A N 1
ATOM 520 C CA . THR A 1 72 ? 21.786 7.906 -9.046 1.00 91.88 72 THR A CA 1
ATOM 521 C C . THR A 1 72 ? 22.224 6.459 -9.242 1.00 91.88 72 THR A C 1
ATOM 523 O O . THR A 1 72 ? 22.887 5.894 -8.373 1.00 91.88 72 THR A O 1
ATOM 526 N N . GLY A 1 73 ? 21.849 5.835 -10.362 1.00 92.88 73 GLY A N 1
ATOM 527 C CA . GLY A 1 73 ? 22.032 4.406 -10.600 1.00 92.88 73 GLY A CA 1
ATOM 528 C C . GLY A 1 73 ? 21.131 3.517 -9.737 1.00 92.88 73 GLY A C 1
ATOM 529 O O . GLY A 1 73 ? 21.325 2.303 -9.723 1.00 92.88 73 GLY A O 1
ATOM 530 N N . THR A 1 74 ? 20.154 4.089 -9.025 1.00 92.25 74 THR A N 1
ATOM 531 C CA . THR A 1 74 ? 19.219 3.358 -8.163 1.00 92.25 74 THR A CA 1
ATOM 532 C C . THR A 1 74 ? 17.832 3.295 -8.785 1.00 92.25 74 THR A C 1
ATOM 534 O O . THR A 1 74 ? 17.425 4.193 -9.522 1.00 92.25 74 THR A O 1
ATOM 537 N N . ALA A 1 75 ? 17.080 2.242 -8.479 1.00 90.69 75 ALA A N 1
ATOM 538 C CA . ALA A 1 75 ? 15.662 2.199 -8.775 1.00 90.69 75 ALA A CA 1
ATOM 539 C C . ALA A 1 75 ? 14.893 3.237 -7.957 1.00 90.69 75 ALA A C 1
ATOM 541 O O . ALA A 1 75 ? 15.214 3.490 -6.794 1.00 90.69 75 ALA A O 1
ATOM 542 N N . GLY A 1 76 ? 13.859 3.802 -8.574 1.00 86.44 76 GLY A N 1
ATOM 543 C CA . GLY A 1 76 ? 12.836 4.538 -7.844 1.00 86.44 76 GLY A CA 1
ATOM 544 C C . GLY A 1 76 ? 12.040 3.616 -6.937 1.00 86.44 76 GLY A C 1
ATOM 545 O O . GLY A 1 76 ? 11.829 2.448 -7.265 1.00 86.44 76 GLY A O 1
ATOM 546 N N . ARG A 1 77 ? 11.584 4.172 -5.815 1.00 87.69 77 ARG A N 1
ATOM 547 C CA . ARG A 1 77 ? 10.733 3.455 -4.873 1.00 87.69 77 ARG A CA 1
ATOM 548 C C . ARG A 1 77 ? 9.418 3.072 -5.546 1.00 87.69 77 ARG A C 1
ATOM 550 O O . ARG A 1 77 ? 8.748 3.933 -6.113 1.00 87.69 77 ARG A O 1
ATOM 557 N N . ILE A 1 78 ? 9.026 1.805 -5.432 1.00 93.12 78 ILE A N 1
ATOM 558 C CA . ILE A 1 78 ? 7.718 1.325 -5.896 1.00 93.12 78 ILE A CA 1
ATOM 559 C C . ILE A 1 78 ? 6.896 0.962 -4.666 1.00 93.12 78 ILE A C 1
ATOM 561 O O . ILE A 1 78 ? 7.165 -0.035 -3.996 1.00 93.12 78 ILE A O 1
ATOM 565 N N . THR A 1 79 ? 5.914 1.805 -4.354 1.00 92.44 79 THR A N 1
ATOM 566 C CA . THR A 1 79 ? 5.137 1.707 -3.118 1.00 92.44 79 THR A CA 1
ATOM 567 C C . THR A 1 79 ? 3.665 2.020 -3.348 1.00 92.44 79 THR A C 1
ATOM 569 O O . THR A 1 79 ? 3.291 2.691 -4.310 1.00 92.44 79 THR A O 1
ATOM 572 N N . SER A 1 80 ? 2.825 1.510 -2.459 1.00 93.44 80 SER A N 1
ATOM 573 C CA . SER A 1 80 ? 1.384 1.720 -2.439 1.00 93.44 80 SER A CA 1
ATOM 574 C C . SER A 1 80 ? 0.921 1.857 -0.994 1.00 93.44 80 SER A C 1
ATOM 576 O O . SER A 1 80 ? 1.223 1.007 -0.158 1.00 93.44 80 SER A O 1
ATOM 578 N N . GLN A 1 81 ? 0.186 2.929 -0.701 1.00 94.25 81 GLN A N 1
ATOM 579 C CA . GLN A 1 81 ? -0.490 3.120 0.579 1.00 94.25 81 GLN A CA 1
ATOM 580 C C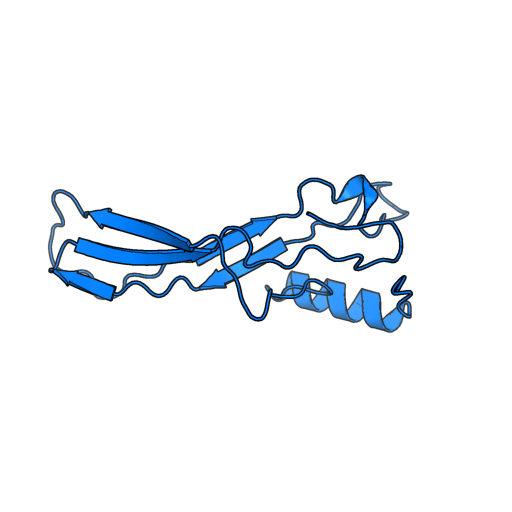 . GLN A 1 81 ? -1.983 2.877 0.388 1.00 94.25 81 GLN A C 1
ATOM 582 O O . GLN A 1 81 ? -2.657 3.636 -0.302 1.00 94.25 81 GLN A O 1
ATOM 587 N N . GLU A 1 82 ? -2.506 1.826 1.011 1.00 95.06 82 GLU A N 1
ATOM 588 C CA . GLU A 1 82 ? -3.911 1.447 0.888 1.00 95.06 82 GLU A CA 1
ATOM 589 C C . GLU A 1 82 ? -4.620 1.568 2.232 1.00 95.06 82 GLU A C 1
ATOM 591 O O . GLU A 1 82 ? -4.143 1.083 3.262 1.00 95.06 82 GLU A O 1
ATOM 596 N N . ASN A 1 83 ? -5.799 2.187 2.219 1.00 95.25 83 ASN A N 1
ATOM 597 C CA . ASN A 1 83 ? -6.612 2.336 3.418 1.00 95.25 83 ASN A CA 1
ATOM 598 C C . ASN A 1 83 ? -7.086 0.971 3.929 1.00 95.25 83 ASN A C 1
ATOM 600 O O . ASN A 1 83 ? -7.665 0.168 3.194 1.00 95.25 83 ASN A O 1
ATOM 604 N N . VAL A 1 84 ? -6.912 0.741 5.227 1.00 96.75 84 VAL A N 1
ATOM 605 C CA . VAL A 1 84 ? -7.418 -0.437 5.928 1.00 96.75 84 VAL A CA 1
ATOM 606 C C . VAL A 1 84 ? -8.691 -0.043 6.656 1.00 96.75 84 VAL A C 1
ATOM 608 O O . VAL A 1 84 ? -8.675 0.714 7.626 1.00 96.75 84 VAL A O 1
ATOM 611 N N . VAL A 1 85 ? -9.820 -0.582 6.197 1.00 95.19 85 VAL A N 1
ATOM 612 C CA . VAL A 1 85 ? -11.115 -0.326 6.830 1.00 95.19 85 VAL A CA 1
ATOM 613 C C . VAL A 1 85 ? -11.153 -1.006 8.196 1.00 95.19 85 VAL A C 1
ATOM 615 O O . VAL A 1 85 ? -11.259 -2.230 8.295 1.00 95.19 85 VAL A O 1
ATOM 618 N N . LEU A 1 86 ? -11.103 -0.196 9.252 1.00 96.25 86 LEU A N 1
ATOM 619 C CA . LEU A 1 86 ? -11.282 -0.646 10.625 1.00 96.25 86 LEU A CA 1
ATOM 620 C C . LEU A 1 86 ? -12.761 -0.604 11.011 1.00 96.25 86 LEU A C 1
ATOM 622 O O . LEU A 1 86 ? -13.399 0.446 11.038 1.00 96.25 86 LEU A O 1
ATOM 626 N N . LYS A 1 87 ? -13.311 -1.764 11.360 1.00 95.31 87 LYS A N 1
ATOM 627 C CA . LYS A 1 87 ? -14.634 -1.891 11.968 1.00 95.31 87 LYS A CA 1
ATOM 628 C C . LYS A 1 87 ? -14.509 -1.714 13.475 1.00 95.31 87 LYS A C 1
ATOM 630 O O . LYS A 1 87 ? -13.758 -2.444 14.122 1.00 95.31 87 LYS A O 1
ATOM 635 N N . LYS A 1 88 ? -15.272 -0.776 14.034 1.00 93.75 88 LYS A N 1
ATOM 636 C CA . LYS A 1 88 ? -15.393 -0.593 15.483 1.00 93.75 88 LYS A CA 1
ATOM 637 C C . LYS A 1 88 ? -16.149 -1.777 16.092 1.00 93.75 88 LYS A C 1
ATOM 639 O O . LYS A 1 88 ? -17.277 -2.053 15.692 1.00 93.75 88 LYS A O 1
ATOM 644 N N . ILE A 1 89 ? -15.520 -2.462 17.042 1.00 94.88 89 ILE A N 1
ATOM 645 C CA . ILE A 1 89 ? -16.116 -3.558 17.818 1.00 94.88 89 ILE A CA 1
ATOM 646 C C . ILE A 1 89 ? -16.578 -3.040 19.184 1.00 94.88 89 ILE A C 1
ATOM 648 O O . ILE A 1 89 ? -17.667 -3.377 19.640 1.00 94.88 89 ILE A O 1
ATOM 652 N N . SER A 1 90 ? -15.782 -2.170 19.808 1.00 91.56 90 SER A N 1
ATOM 653 C CA . SER A 1 90 ? -16.121 -1.447 21.037 1.00 91.56 90 SER A CA 1
ATOM 654 C C . SER A 1 90 ? -15.423 -0.080 21.059 1.00 91.56 90 SER A C 1
ATOM 656 O O . SER A 1 90 ? -14.752 0.294 20.100 1.00 91.56 90 SER A O 1
ATOM 658 N N . GLU A 1 91 ? -15.556 0.691 22.141 1.00 88.69 91 GLU A N 1
ATOM 659 C CA . GLU A 1 91 ? -14.824 1.962 22.298 1.00 88.69 91 GLU A CA 1
ATOM 660 C C . GLU A 1 91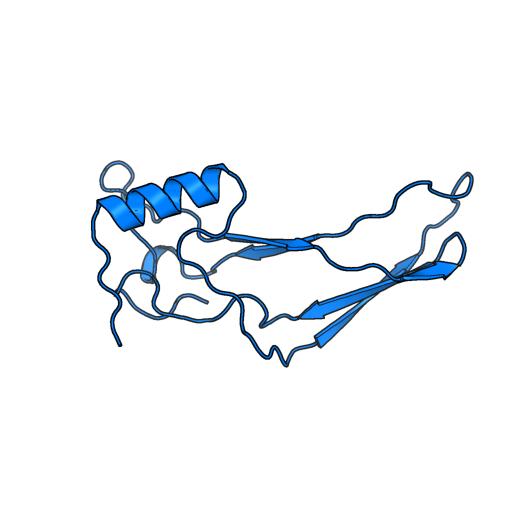 ? -13.295 1.797 22.236 1.00 88.69 91 GLU A C 1
ATOM 662 O O . GLU A 1 91 ? -12.585 2.723 21.839 1.00 88.69 91 GLU A O 1
ATOM 667 N N . THR A 1 92 ? -12.790 0.609 22.575 1.00 90.56 92 THR A N 1
ATOM 668 C CA . THR A 1 92 ? -11.356 0.308 22.656 1.00 90.56 92 THR A CA 1
ATOM 669 C C . THR A 1 92 ? -10.910 -0.815 21.728 1.00 90.56 92 THR A C 1
ATOM 671 O O . THR A 1 92 ? -9.731 -1.157 21.740 1.00 90.56 92 THR A O 1
ATOM 674 N N . GLU A 1 93 ? -11.807 -1.405 20.940 1.00 93.75 93 GLU A N 1
ATOM 675 C CA . GLU A 1 93 ? -11.489 -2.535 20.064 1.00 93.75 93 GLU A CA 1
ATOM 676 C C . GLU A 1 93 ? -11.936 -2.284 18.630 1.00 93.75 93 GLU A C 1
ATOM 678 O O . GLU A 1 93 ? -13.088 -1.926 18.368 1.00 93.75 93 GLU A O 1
ATOM 683 N N . TYR A 1 94 ? -11.024 -2.538 17.694 1.00 95.56 94 TYR A N 1
ATOM 684 C CA . TYR A 1 94 ? -11.243 -2.378 16.262 1.00 95.56 94 TYR A CA 1
ATOM 685 C C . TYR A 1 94 ? -10.664 -3.577 15.518 1.00 95.56 94 TYR A C 1
ATOM 687 O O . TYR A 1 94 ? -9.647 -4.142 15.924 1.00 95.56 94 TYR A O 1
ATOM 695 N N . ARG A 1 95 ? -11.307 -3.963 14.416 1.00 97.69 95 ARG A N 1
ATOM 696 C CA . ARG A 1 95 ? -10.839 -5.044 13.545 1.00 97.69 95 ARG A CA 1
ATOM 697 C C . ARG A 1 95 ? -10.763 -4.588 12.102 1.00 97.69 95 ARG A C 1
ATOM 699 O O . ARG A 1 95 ? -11.720 -4.017 11.589 1.00 97.69 95 ARG A O 1
ATOM 706 N N . GLY A 1 96 ? -9.650 -4.880 11.447 1.00 97.31 96 GLY A N 1
ATOM 707 C CA . GLY A 1 96 ? -9.447 -4.666 10.019 1.00 97.31 96 GLY A CA 1
ATOM 708 C C . GLY A 1 96 ? -9.014 -5.943 9.321 1.00 97.31 96 GLY A C 1
ATOM 709 O O . GLY A 1 96 ? -8.670 -6.937 9.958 1.00 97.31 96 GLY A O 1
ATOM 710 N N . THR A 1 97 ? -9.005 -5.903 7.995 1.00 97.88 97 THR A N 1
ATOM 711 C CA . THR A 1 97 ? -8.426 -6.967 7.175 1.00 97.88 97 THR A CA 1
ATOM 712 C C . THR A 1 97 ? -7.381 -6.363 6.256 1.00 97.88 97 THR A C 1
ATOM 714 O O . THR A 1 97 ? -7.656 -5.382 5.571 1.00 97.88 97 THR A O 1
ATOM 717 N N . VAL A 1 98 ? -6.196 -6.964 6.245 1.00 97.44 98 VAL A N 1
ATOM 718 C CA . VAL A 1 98 ? -5.099 -6.650 5.326 1.00 97.44 98 VAL A CA 1
ATOM 719 C C . VAL A 1 98 ? -4.883 -7.863 4.432 1.00 97.44 98 VAL A C 1
ATOM 721 O O . VAL A 1 98 ? -5.047 -8.997 4.881 1.00 97.44 98 VAL A O 1
ATOM 724 N N . TYR A 1 99 ? -4.527 -7.641 3.171 1.00 97.81 99 TYR A N 1
ATOM 725 C CA . TYR A 1 99 ? -4.218 -8.719 2.240 1.00 97.81 99 TYR A CA 1
ATOM 726 C C . TYR A 1 99 ? -2.751 -8.631 1.841 1.00 97.81 99 TYR A C 1
ATOM 728 O O . TYR A 1 99 ? -2.343 -7.640 1.253 1.00 97.81 99 TYR A O 1
ATOM 736 N N . LEU A 1 100 ? -1.954 -9.659 2.135 1.00 95.62 100 LEU A N 1
ATOM 737 C CA . LEU A 1 100 ? -0.515 -9.625 1.834 1.00 95.62 100 LEU A CA 1
ATOM 738 C C . LEU A 1 100 ? -0.208 -9.662 0.333 1.00 95.62 100 LEU A C 1
ATOM 740 O O . LEU A 1 100 ? 0.901 -9.345 -0.067 1.00 95.62 100 LEU A O 1
ATOM 744 N N . ASP A 1 101 ? -1.172 -10.076 -0.485 1.00 96.12 101 ASP A N 1
ATOM 745 C CA . ASP A 1 101 ? -1.111 -10.096 -1.946 1.00 96.12 101 ASP A CA 1
ATOM 746 C C . ASP A 1 101 ? -1.992 -9.0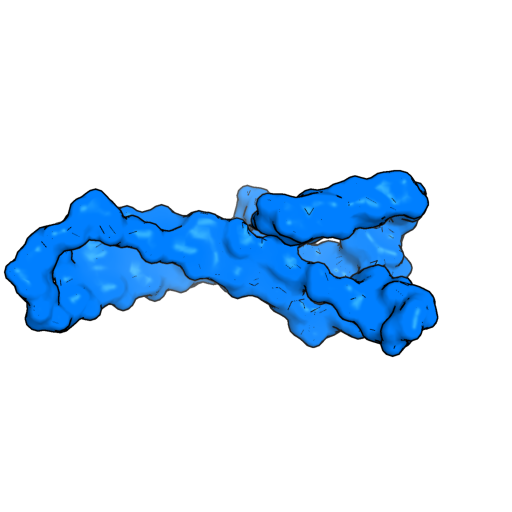05 -2.576 1.00 96.12 101 ASP A C 1
ATOM 748 O O . ASP A 1 101 ? -2.526 -9.207 -3.670 1.00 96.12 101 ASP A O 1
ATOM 752 N N . LEU A 1 102 ? -2.211 -7.887 -1.864 1.00 97.19 102 LEU A N 1
ATOM 753 C CA . LEU A 1 102 ? -3.001 -6.764 -2.373 1.00 97.19 102 LEU A CA 1
ATOM 754 C C . LEU A 1 102 ? -2.268 -6.005 -3.476 1.00 97.19 102 LEU A C 1
ATOM 756 O O . LEU A 1 102 ? -2.874 -5.713 -4.503 1.00 97.19 102 LEU A O 1
ATOM 760 N N . MET A 1 103 ? -0.986 -5.690 -3.280 1.00 96.50 103 MET A N 1
ATOM 761 C CA . MET A 1 103 ? -0.145 -5.169 -4.354 1.00 96.50 103 MET A CA 1
ATOM 762 C C . MET A 1 103 ? 0.156 -6.315 -5.320 1.00 96.50 103 MET A C 1
ATOM 764 O O . MET A 1 103 ? 0.526 -7.409 -4.901 1.00 96.50 103 MET A O 1
ATOM 768 N N . GLN A 1 104 ? -0.113 -6.099 -6.603 1.00 96.56 104 GLN A N 1
ATOM 769 C CA . GLN A 1 104 ? -0.064 -7.157 -7.601 1.00 96.56 104 GLN A CA 1
ATOM 770 C C . GLN A 1 104 ? 1.361 -7.379 -8.092 1.00 96.56 104 GLN A C 1
ATOM 772 O O . GLN A 1 104 ? 1.913 -6.493 -8.740 1.00 96.56 104 GLN A O 1
ATOM 777 N N . ASP A 1 105 ? 1.894 -8.584 -7.914 1.00 96.12 105 ASP A N 1
ATOM 778 C CA . ASP A 1 105 ? 3.158 -8.966 -8.541 1.00 96.12 105 ASP A CA 1
ATOM 779 C C . ASP A 1 105 ? 3.028 -8.895 -10.074 1.00 96.12 105 ASP A C 1
ATOM 781 O O . ASP A 1 105 ? 2.270 -9.651 -10.693 1.00 96.12 105 ASP A O 1
ATOM 785 N N . GLU A 1 106 ? 3.746 -7.969 -10.707 1.00 95.56 106 GLU A N 1
ATOM 786 C CA . GLU A 1 106 ? 3.702 -7.754 -12.156 1.00 95.56 106 GLU A CA 1
ATOM 787 C C . GLU A 1 106 ? 5.007 -7.120 -12.658 1.00 95.56 106 GLU A C 1
ATOM 789 O O . GLU A 1 106 ? 5.771 -6.516 -11.907 1.00 95.56 106 GLU A O 1
ATOM 794 N N . ASP A 1 107 ? 5.284 -7.281 -13.950 1.00 95.62 107 ASP A N 1
ATOM 795 C CA . ASP A 1 107 ? 6.384 -6.599 -14.627 1.00 95.62 107 ASP A CA 1
ATOM 796 C C . ASP A 1 107 ? 5.942 -5.194 -15.071 1.00 95.62 107 ASP A C 1
ATOM 798 O O . ASP A 1 107 ? 5.350 -5.019 -16.143 1.00 95.62 107 ASP A O 1
ATOM 802 N N . TYR A 1 108 ? 6.182 -4.204 -14.207 1.00 93.38 108 TYR A N 1
ATOM 803 C CA . TYR A 1 108 ? 5.771 -2.811 -14.418 1.00 93.38 108 TYR A CA 1
ATOM 804 C C . TYR A 1 108 ? 6.651 -2.053 -15.422 1.00 93.38 108 TYR A C 1
ATOM 806 O O . TYR A 1 108 ? 6.166 -1.139 -16.078 1.00 93.38 108 TYR A O 1
ATOM 814 N N . TYR A 1 109 ? 7.934 -2.413 -15.544 1.00 92.44 109 TYR A N 1
ATOM 815 C CA . TYR A 1 109 ? 8.922 -1.663 -16.339 1.00 92.44 109 TYR A CA 1
ATOM 816 C C . TYR A 1 109 ? 9.620 -2.505 -17.417 1.00 92.44 109 TYR A C 1
ATOM 818 O O . TYR A 1 109 ? 10.583 -2.058 -18.041 1.00 92.44 109 TYR A O 1
ATOM 826 N N . GLY A 1 110 ? 9.170 -3.738 -17.640 1.00 92.12 110 GLY A N 1
ATOM 827 C CA . GLY A 1 110 ? 9.729 -4.639 -18.643 1.00 92.12 110 GLY A CA 1
ATOM 828 C C . GLY A 1 110 ? 11.071 -5.263 -18.256 1.00 92.12 110 GLY A C 1
ATOM 829 O O . GLY A 1 110 ? 11.830 -5.683 -19.133 1.00 92.12 110 GLY A O 1
ATOM 830 N N . ARG A 1 111 ? 11.395 -5.285 -16.959 1.00 92.94 111 ARG A N 1
ATOM 831 C CA . ARG A 1 111 ? 12.680 -5.758 -16.407 1.00 92.94 111 ARG A CA 1
ATOM 832 C C . ARG A 1 111 ? 12.538 -7.010 -15.542 1.00 92.94 111 ARG A C 1
ATOM 834 O O . ARG A 1 111 ? 13.535 -7.511 -15.027 1.00 92.94 111 ARG A O 1
ATOM 841 N N . GLY A 1 112 ? 11.325 -7.542 -15.426 1.00 94.94 112 GLY A N 1
ATOM 842 C CA . GLY A 1 112 ? 10.998 -8.704 -14.608 1.00 94.94 112 GLY A CA 1
ATOM 843 C C . GLY A 1 112 ? 9.892 -8.396 -13.605 1.00 94.94 112 GLY A C 1
ATOM 844 O O . GLY A 1 112 ? 9.474 -7.256 -13.448 1.00 94.94 112 GLY A O 1
ATOM 845 N N . VAL A 1 113 ? 9.400 -9.431 -12.927 1.00 96.94 113 VAL A N 1
ATOM 846 C CA . VAL A 1 113 ? 8.301 -9.292 -11.962 1.00 96.94 113 VAL A CA 1
ATOM 847 C C . VAL A 1 113 ? 8.772 -8.532 -10.720 1.00 96.94 113 VAL A C 1
ATOM 849 O O . VAL A 1 113 ? 9.776 -8.909 -10.111 1.00 96.94 113 VAL A O 1
ATOM 852 N N . CYS A 1 114 ? 8.031 -7.491 -10.346 1.00 96.44 114 CYS A N 1
ATOM 853 C CA . CYS A 1 114 ? 8.161 -6.807 -9.064 1.00 96.44 114 CYS A CA 1
ATOM 854 C C . CYS A 1 114 ? 7.333 -7.512 -7.984 1.00 96.44 114 CYS A C 1
ATOM 856 O O . CYS A 1 114 ? 6.179 -7.833 -8.259 1.00 96.44 114 CYS A O 1
ATOM 858 N N . TYR A 1 115 ? 7.914 -7.739 -6.799 1.00 94.81 115 TYR A N 1
ATOM 859 C CA . TYR A 1 115 ? 7.276 -8.372 -5.632 1.00 94.81 115 TYR A CA 1
ATOM 860 C C . TYR A 1 115 ? 7.795 -7.821 -4.297 1.00 94.81 115 TYR A C 1
ATOM 862 O O . TYR A 1 115 ? 8.954 -7.340 -4.240 1.00 94.81 115 TYR A O 1
#

Secondary structure (DSSP, 8-state):
------HHHHHHHHHHHHTTS-TT--B-SS---EEEEEEE-TT-SS--S---EEEEEE-TTHHHHSPBPTTTSSBPP-EEEEEE-PEESSSSEEEEEEETT-B--B-SSSSS-B-

Organism: Xanthomonas oryzae pv. oryzae (NCBI:txid64187)

pLDDT: mean 91.48, std 7.64, range [47.81, 97.88]